Protein AF-A0A1Q7VAS7-F1 (afdb_monomer)

Structure (mmCIF, N/CA/C/O backbone):
data_AF-A0A1Q7VAS7-F1
#
_entry.id   AF-A0A1Q7VAS7-F1
#
loop_
_atom_site.group_PDB
_atom_site.id
_atom_site.type_symbol
_atom_site.label_atom_id
_atom_site.label_alt_id
_atom_site.label_comp_id
_atom_site.label_asym_id
_atom_site.label_entity_id
_atom_site.label_seq_id
_atom_site.pdbx_PDB_ins_code
_atom_site.Cartn_x
_atom_site.Cartn_y
_atom_site.Cartn_z
_atom_site.occupancy
_atom_site.B_iso_or_equiv
_atom_site.auth_seq_id
_atom_site.auth_comp_id
_atom_site.auth_asym_id
_atom_site.auth_atom_id
_atom_site.pdbx_PDB_model_num
ATOM 1 N N . MET A 1 1 ? 4.628 12.295 -10.948 1.00 54.34 1 MET A N 1
ATOM 2 C CA . MET A 1 1 ? 3.952 12.576 -12.240 1.00 54.34 1 MET A CA 1
ATOM 3 C C . MET A 1 1 ? 3.732 11.251 -12.956 1.00 54.34 1 MET A C 1
ATOM 5 O O . MET A 1 1 ? 4.531 10.354 -12.729 1.00 54.34 1 MET A O 1
ATOM 9 N N . SER A 1 2 ? 2.661 11.085 -13.741 1.00 69.38 2 SER A N 1
ATOM 10 C CA . SER A 1 2 ? 2.459 9.843 -14.506 1.00 69.38 2 SER A CA 1
ATOM 11 C C . SER A 1 2 ? 3.370 9.818 -15.727 1.00 69.38 2 SER A C 1
ATOM 13 O O . SER A 1 2 ? 3.388 10.789 -16.484 1.00 69.38 2 SER A O 1
ATOM 15 N N . ASP A 1 3 ? 4.066 8.712 -15.942 1.00 78.62 3 ASP A N 1
ATOM 16 C CA . ASP A 1 3 ? 4.899 8.522 -17.122 1.00 78.62 3 ASP A CA 1
ATOM 17 C C . ASP A 1 3 ? 4.024 8.183 -18.355 1.00 78.62 3 ASP A C 1
ATOM 19 O O . ASP A 1 3 ? 3.157 7.301 -18.271 1.00 78.62 3 ASP A O 1
ATOM 23 N N . PRO A 1 4 ? 4.183 8.903 -19.486 1.00 85.12 4 PRO A N 1
ATOM 24 C CA . PRO A 1 4 ? 3.339 8.734 -20.667 1.00 85.12 4 PRO A CA 1
ATOM 25 C C . PRO A 1 4 ? 3.472 7.357 -21.326 1.00 85.12 4 PRO A C 1
ATOM 27 O O . PRO A 1 4 ? 2.516 6.928 -21.971 1.00 85.12 4 PRO A O 1
ATOM 30 N N . THR A 1 5 ? 4.589 6.646 -21.139 1.00 88.38 5 THR A N 1
ATOM 31 C CA . THR A 1 5 ? 4.825 5.310 -21.709 1.00 88.38 5 THR A CA 1
ATOM 32 C C . THR A 1 5 ? 3.799 4.289 -21.220 1.00 88.38 5 THR A C 1
ATOM 34 O O . THR A 1 5 ? 3.428 3.382 -21.956 1.00 88.38 5 THR A O 1
ATOM 37 N N . PHE A 1 6 ? 3.253 4.464 -20.014 1.00 90.31 6 PHE A N 1
ATOM 38 C CA . PHE A 1 6 ? 2.234 3.557 -19.485 1.00 90.31 6 PHE A CA 1
ATOM 39 C C . PHE A 1 6 ? 0.799 3.952 -19.864 1.00 90.31 6 PHE A C 1
ATOM 41 O O . PHE A 1 6 ? -0.166 3.325 -19.414 1.00 90.31 6 PHE A O 1
ATOM 48 N N . ARG A 1 7 ? 0.592 5.029 -20.631 1.00 89.06 7 ARG A N 1
ATOM 49 C CA . ARG A 1 7 ? -0.756 5.515 -20.957 1.00 89.06 7 ARG A C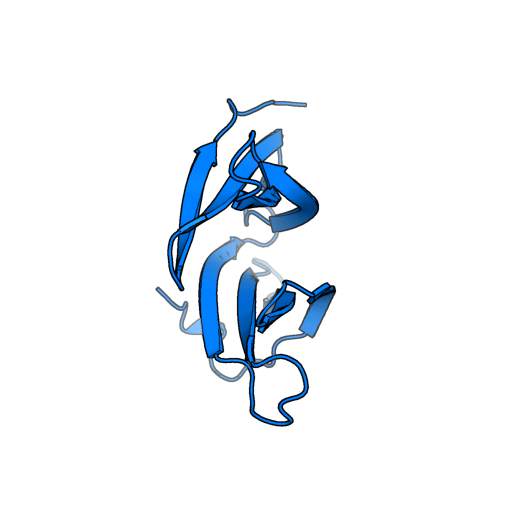A 1
ATOM 50 C C . ARG A 1 7 ? -1.541 4.457 -21.737 1.00 89.06 7 ARG A C 1
ATOM 52 O O . ARG A 1 7 ? -1.061 3.911 -22.718 1.00 89.06 7 ARG A O 1
ATOM 59 N N . GLY A 1 8 ? -2.775 4.197 -21.307 1.00 89.81 8 GLY A N 1
ATOM 60 C CA . GLY A 1 8 ? -3.646 3.195 -21.932 1.00 89.81 8 GLY A CA 1
ATOM 61 C C . GLY A 1 8 ? -3.379 1.754 -21.490 1.00 89.81 8 GLY A C 1
ATOM 62 O O . GLY A 1 8 ? -4.180 0.881 -21.810 1.00 89.81 8 GLY A O 1
ATOM 63 N N . LEU A 1 9 ? -2.320 1.499 -20.712 1.00 92.75 9 LEU A N 1
ATOM 64 C CA . LEU A 1 9 ? -2.063 0.171 -20.162 1.00 92.75 9 LEU A CA 1
ATOM 65 C C . LEU A 1 9 ? -2.895 -0.070 -18.895 1.00 92.75 9 LEU A C 1
ATOM 67 O O . LEU A 1 9 ? -2.907 0.796 -18.007 1.00 92.75 9 LEU A O 1
ATOM 71 N N . PRO A 1 10 ? -3.572 -1.230 -18.792 1.00 94.69 10 PRO A N 1
ATOM 72 C CA . PRO A 1 10 ? -4.356 -1.578 -17.619 1.00 94.69 10 PRO A CA 1
ATOM 73 C C . PRO A 1 10 ? -3.448 -1.891 -16.430 1.00 94.69 10 PRO A C 1
ATOM 75 O O . PRO A 1 10 ? -2.362 -2.451 -16.584 1.00 94.69 10 PRO A O 1
ATOM 78 N N . PHE A 1 11 ? -3.935 -1.574 -15.234 1.00 95.81 11 PHE A N 1
ATOM 79 C CA . PHE A 1 11 ? -3.321 -2.035 -13.996 1.00 95.81 11 PHE A CA 1
ATOM 80 C C . PHE A 1 11 ? -3.718 -3.480 -13.697 1.00 95.81 11 PHE A C 1
ATOM 82 O O . PHE A 1 11 ? -4.854 -3.894 -13.934 1.00 95.81 11 PHE A O 1
ATOM 89 N N . ARG A 1 12 ? -2.784 -4.227 -13.118 1.00 96.44 12 ARG A N 1
ATOM 90 C CA . ARG A 1 12 ? -2.997 -5.529 -12.488 1.00 96.44 12 ARG A CA 1
ATOM 91 C C . ARG A 1 12 ? -2.877 -5.347 -10.981 1.00 96.44 12 ARG A C 1
ATOM 93 O O . ARG A 1 12 ? -2.029 -4.589 -10.519 1.00 96.44 12 ARG A O 1
ATOM 100 N N . VAL A 1 13 ? -3.709 -6.037 -10.213 1.00 96.12 13 VAL A N 1
ATOM 101 C CA . VAL A 1 13 ? -3.597 -6.028 -8.749 1.00 96.12 13 VAL A CA 1
ATOM 102 C C . VAL A 1 13 ? -2.470 -6.976 -8.349 1.00 96.12 13 VAL A C 1
ATOM 104 O O . VAL A 1 13 ? -2.550 -8.163 -8.657 1.00 96.12 13 VAL A O 1
ATOM 107 N N . ARG A 1 14 ? -1.430 -6.459 -7.684 1.00 95.06 14 ARG A N 1
ATOM 108 C CA . ARG A 1 14 ? -0.349 -7.277 -7.107 1.00 95.06 14 ARG A CA 1
ATOM 109 C C . ARG A 1 14 ? -0.754 -7.788 -5.730 1.00 95.06 14 ARG A C 1
ATOM 111 O O . ARG A 1 14 ? -0.629 -8.975 -5.455 1.00 95.06 14 ARG A O 1
ATOM 118 N N . ALA A 1 15 ? -1.279 -6.898 -4.894 1.00 95.31 15 ALA A N 1
ATOM 119 C CA . ALA A 1 15 ? -1.819 -7.230 -3.584 1.00 95.31 15 ALA A CA 1
ATOM 120 C C . ALA A 1 15 ? -2.953 -6.267 -3.223 1.00 95.31 15 ALA A C 1
ATOM 122 O O . ALA A 1 15 ? -2.917 -5.093 -3.592 1.00 95.31 15 ALA A O 1
ATOM 123 N N . ALA A 1 16 ? -3.955 -6.751 -2.489 1.00 96.44 16 ALA A N 1
ATOM 124 C CA . ALA A 1 16 ? -5.030 -5.920 -1.966 1.00 96.44 16 ALA A CA 1
ATOM 125 C C . ALA A 1 16 ? -5.524 -6.456 -0.625 1.00 96.44 16 ALA A C 1
ATOM 127 O O . ALA A 1 16 ? -5.711 -7.660 -0.452 1.00 96.44 16 ALA A O 1
ATOM 128 N N . PHE A 1 17 ? -5.776 -5.543 0.304 1.00 96.44 17 PHE A N 1
ATOM 129 C CA . PHE A 1 17 ? -6.261 -5.847 1.639 1.00 96.44 17 PHE A CA 1
ATOM 130 C C . PHE A 1 17 ? -7.408 -4.914 1.988 1.00 96.44 17 PHE A C 1
ATOM 132 O O . PHE A 1 17 ? -7.433 -3.746 1.596 1.00 96.44 17 PHE A O 1
ATOM 139 N N . THR A 1 18 ? -8.349 -5.430 2.769 1.00 95.75 18 THR A N 1
ATOM 140 C CA . THR A 1 18 ? -9.451 -4.642 3.310 1.00 95.75 18 THR A CA 1
ATOM 141 C C . THR A 1 18 ? -9.478 -4.764 4.816 1.00 95.75 18 THR A C 1
ATOM 143 O O . THR A 1 18 ? -9.303 -5.857 5.354 1.00 95.75 18 THR A O 1
ATOM 146 N N . PHE A 1 19 ? -9.771 -3.666 5.495 1.00 94.31 19 PHE A N 1
ATOM 147 C CA . PHE A 1 19 ? -10.046 -3.670 6.923 1.00 94.31 19 PHE A CA 1
ATOM 148 C C . PHE A 1 19 ? -11.120 -2.636 7.244 1.00 94.31 19 PHE A C 1
ATOM 150 O O . PHE A 1 19 ? -11.453 -1.777 6.428 1.00 94.31 19 PHE A O 1
ATOM 157 N N . ARG A 1 20 ? -11.689 -2.738 8.441 1.00 94.56 20 ARG A N 1
ATOM 158 C CA . ARG A 1 20 ? -12.765 -1.862 8.894 1.00 94.56 20 ARG A CA 1
ATOM 159 C C . ARG A 1 20 ? -12.303 -1.003 10.059 1.00 94.56 20 ARG A C 1
ATOM 161 O O . ARG A 1 20 ? -11.709 -1.505 11.013 1.00 94.56 20 ARG A O 1
ATOM 168 N N . LEU A 1 21 ? -12.618 0.281 9.976 1.00 92.94 21 LEU A N 1
ATOM 169 C CA . LEU A 1 21 ? -12.580 1.227 11.083 1.00 92.94 21 LEU A CA 1
ATOM 170 C C . LEU A 1 21 ? -14.013 1.512 11.549 1.00 92.94 21 LEU A C 1
ATOM 172 O O . LEU A 1 21 ? -14.981 1.063 10.939 1.00 92.94 21 LEU A O 1
ATOM 176 N N . ASP A 1 22 ? -14.154 2.273 12.631 1.00 90.50 22 ASP A N 1
ATOM 177 C CA . ASP A 1 22 ? -15.450 2.472 13.287 1.00 90.50 22 ASP A CA 1
ATOM 178 C C . ASP A 1 22 ? -16.508 3.083 12.336 1.00 90.50 22 ASP A C 1
ATOM 180 O O . ASP A 1 22 ? -17.680 2.720 12.405 1.00 90.50 22 ASP A O 1
ATOM 184 N N . SER A 1 23 ? -16.101 3.956 11.404 1.00 92.12 23 SER A N 1
ATOM 185 C CA . SER A 1 23 ? -17.002 4.658 10.472 1.00 92.12 23 SER A CA 1
ATOM 186 C C . SER A 1 23 ? -16.724 4.430 8.982 1.00 92.12 23 SER A C 1
ATOM 188 O O . SER A 1 23 ? -17.527 4.857 8.148 1.00 92.12 23 SER A O 1
ATOM 190 N N . VAL A 1 24 ? -15.616 3.770 8.633 1.00 95.88 24 VAL A N 1
ATOM 191 C CA . VAL A 1 24 ? -15.224 3.540 7.235 1.00 95.88 24 VAL A CA 1
ATOM 192 C C . VAL A 1 24 ? -14.738 2.114 6.991 1.00 95.88 24 VAL A C 1
ATOM 194 O O . VAL A 1 24 ? -14.025 1.528 7.808 1.00 95.88 24 VAL A O 1
ATOM 197 N N . ASP A 1 25 ? -15.074 1.585 5.817 1.00 96.94 25 ASP A N 1
ATOM 198 C CA . ASP A 1 25 ? -14.381 0.448 5.221 1.00 96.94 25 ASP A CA 1
ATOM 199 C C . ASP A 1 25 ? -13.171 0.981 4.444 1.00 96.94 25 ASP A C 1
ATOM 201 O O . ASP A 1 25 ? -13.293 1.924 3.655 1.00 96.94 25 ASP A O 1
ATOM 205 N N . VAL A 1 26 ? -12.009 0.366 4.646 1.00 96.81 26 VAL A N 1
ATOM 206 C CA . VAL A 1 26 ? -10.746 0.763 4.019 1.00 96.81 26 VAL A CA 1
ATOM 207 C C . VAL A 1 26 ? -10.280 -0.334 3.073 1.00 96.81 26 VAL A C 1
ATOM 209 O O . VAL A 1 26 ? -10.345 -1.520 3.403 1.00 96.81 26 VAL A O 1
ATOM 212 N N . VAL A 1 27 ? -9.792 0.069 1.903 1.00 96.94 27 VAL A N 1
ATOM 213 C CA . VAL A 1 27 ? -9.045 -0.785 0.980 1.00 96.94 27 VAL A CA 1
ATOM 214 C C . VAL A 1 27 ? -7.655 -0.203 0.786 1.00 96.94 27 VAL A C 1
ATOM 216 O O . VAL A 1 27 ? -7.495 1.005 0.628 1.00 96.94 27 VAL A O 1
ATOM 219 N N . ILE A 1 28 ? -6.651 -1.066 0.776 1.00 96.88 28 ILE A N 1
ATOM 220 C CA . ILE A 1 28 ? -5.296 -0.730 0.361 1.00 96.88 28 ILE A CA 1
ATOM 221 C C . ILE A 1 28 ? -4.869 -1.727 -0.702 1.00 96.88 28 ILE A C 1
ATOM 223 O O . ILE A 1 28 ? -5.069 -2.930 -0.541 1.00 96.88 28 ILE A O 1
ATOM 227 N N . ALA A 1 29 ? -4.331 -1.229 -1.806 1.00 96.75 29 ALA A N 1
ATOM 228 C CA . ALA A 1 29 ? -3.892 -2.070 -2.903 1.00 96.75 29 ALA A CA 1
ATOM 229 C C . ALA A 1 29 ? -2.581 -1.558 -3.483 1.00 96.75 29 ALA A C 1
ATOM 231 O O . ALA A 1 29 ? -2.438 -0.358 -3.712 1.00 96.75 29 ALA A O 1
ATOM 232 N N . ASP A 1 30 ? -1.662 -2.481 -3.747 1.00 95.94 30 ASP A N 1
ATOM 233 C CA . ASP A 1 30 ? -0.565 -2.256 -4.681 1.00 95.94 30 ASP A CA 1
ATOM 234 C C . ASP A 1 30 ? -1.003 -2.765 -6.054 1.00 95.94 30 ASP A C 1
ATOM 236 O O . ASP A 1 30 ? -1.353 -3.943 -6.229 1.00 95.94 30 ASP A O 1
ATOM 240 N N . VAL A 1 31 ? -1.029 -1.858 -7.025 1.00 96.44 31 VAL A N 1
ATOM 241 C CA . VAL A 1 31 ? -1.376 -2.167 -8.408 1.00 96.44 31 VAL A CA 1
ATOM 242 C C . VAL A 1 31 ? -0.230 -1.793 -9.330 1.00 96.44 31 VAL A C 1
ATOM 244 O O . VAL A 1 31 ? 0.426 -0.768 -9.157 1.00 96.44 31 VAL A O 1
ATOM 247 N N . VAL A 1 32 ? -0.003 -2.632 -10.335 1.00 96.25 32 VAL A N 1
ATOM 248 C CA . VAL A 1 32 ? 1.168 -2.552 -11.205 1.00 96.25 32 VAL A CA 1
ATOM 249 C C . VAL A 1 32 ? 0.784 -2.582 -12.670 1.00 96.25 32 VAL A C 1
ATOM 251 O O . VAL A 1 32 ? -0.212 -3.192 -13.063 1.00 96.25 32 VAL A O 1
ATOM 254 N N . ARG A 1 33 ? 1.601 -1.954 -13.505 1.00 95.62 33 ARG A N 1
ATOM 255 C CA . ARG A 1 33 ? 1.564 -2.129 -14.959 1.00 95.62 33 ARG A CA 1
ATOM 256 C C . ARG A 1 33 ? 2.975 -2.062 -15.507 1.00 95.62 33 ARG A C 1
ATOM 258 O O . ARG A 1 33 ? 3.791 -1.296 -15.005 1.00 95.62 33 ARG A O 1
ATOM 265 N N . SER A 1 34 ? 3.245 -2.860 -16.529 1.00 93.62 34 SER A N 1
ATOM 266 C CA . SER A 1 34 ? 4.572 -2.976 -17.122 1.00 93.62 34 SER A CA 1
ATOM 267 C C . SER A 1 34 ? 4.533 -2.780 -18.631 1.00 93.62 34 SER A C 1
ATOM 269 O O . SER A 1 34 ? 3.511 -3.026 -19.282 1.00 93.62 34 SER A O 1
ATOM 271 N N . VAL A 1 35 ? 5.659 -2.325 -19.173 1.00 92.31 35 VAL A N 1
ATOM 272 C CA . VAL A 1 35 ? 5.956 -2.300 -20.603 1.00 92.31 35 VAL A CA 1
ATOM 273 C C . VAL A 1 35 ? 7.133 -3.230 -20.826 1.00 92.31 35 VAL A C 1
ATOM 275 O O . VAL A 1 35 ? 8.232 -2.981 -20.332 1.00 92.31 35 VAL A O 1
ATOM 278 N N . ASN A 1 36 ? 6.884 -4.314 -21.554 1.00 84.06 36 ASN A N 1
ATOM 279 C CA . ASN A 1 36 ? 7.911 -5.286 -21.893 1.00 84.06 36 ASN A CA 1
ATOM 280 C C . ASN A 1 36 ? 8.640 -4.798 -23.153 1.00 84.06 36 ASN A C 1
ATOM 282 O O . ASN A 1 36 ? 8.197 -5.070 -24.267 1.00 84.06 36 ASN A O 1
ATOM 286 N N . GLU A 1 37 ? 9.724 -4.050 -22.974 1.00 83.50 37 GLU A N 1
ATOM 287 C CA . GLU A 1 37 ? 10.655 -3.688 -24.049 1.00 83.50 37 GLU A CA 1
ATOM 288 C C . GLU A 1 37 ? 11.875 -4.617 -23.970 1.00 83.50 37 GLU A C 1
ATOM 290 O O . GLU A 1 37 ? 12.407 -4.817 -22.882 1.00 83.50 37 GLU A O 1
ATOM 295 N N . GLU A 1 38 ? 12.339 -5.175 -25.097 1.00 70.31 38 GLU A N 1
ATOM 296 C CA . GLU A 1 38 ? 13.423 -6.185 -25.117 1.00 70.31 38 GLU A CA 1
ATOM 297 C C . GLU A 1 38 ? 14.728 -5.725 -24.447 1.00 70.31 38 GLU A C 1
ATOM 299 O O . GLU A 1 38 ? 15.475 -6.560 -23.945 1.00 70.31 38 GLU A O 1
ATOM 304 N N . ALA A 1 39 ? 15.005 -4.418 -24.428 1.00 79.62 39 ALA A N 1
ATOM 305 C CA . ALA A 1 39 ? 16.241 -3.866 -23.872 1.00 79.62 39 ALA A CA 1
ATOM 306 C C . ALA A 1 39 ? 16.054 -3.077 -22.567 1.00 79.62 39 ALA A C 1
ATOM 308 O O . ALA A 1 39 ? 17.031 -2.867 -21.859 1.00 79.62 39 ALA A O 1
ATOM 309 N N . ASN A 1 40 ? 14.840 -2.607 -22.260 1.00 83.06 40 ASN A N 1
ATOM 310 C CA . ASN A 1 40 ? 14.580 -1.708 -21.129 1.00 83.06 40 ASN A CA 1
ATOM 311 C C . ASN A 1 40 ? 13.163 -1.923 -20.570 1.00 83.06 40 ASN A C 1
ATOM 313 O O . ASN A 1 40 ? 12.300 -1.059 -20.748 1.00 83.06 40 ASN A O 1
ATOM 317 N N . PRO A 1 41 ? 12.876 -3.062 -19.916 1.00 89.69 41 PRO A N 1
ATOM 318 C CA . PRO A 1 41 ? 11.569 -3.281 -19.311 1.00 89.69 41 PRO A CA 1
ATOM 319 C C . PRO A 1 41 ? 11.270 -2.188 -18.280 1.00 89.69 41 PRO A C 1
ATOM 321 O O . PRO A 1 41 ? 12.122 -1.801 -17.474 1.00 89.69 41 PRO A O 1
ATOM 324 N N . ARG A 1 42 ? 10.044 -1.663 -18.321 1.00 93.38 42 ARG A N 1
ATOM 325 C CA . ARG A 1 42 ? 9.601 -0.586 -17.431 1.00 93.38 42 ARG A CA 1
ATOM 326 C C . ARG A 1 42 ? 8.414 -1.036 -16.608 1.00 93.38 42 ARG A C 1
ATOM 328 O O . ARG A 1 42 ? 7.504 -1.678 -17.131 1.00 93.38 42 ARG A O 1
ATOM 335 N N . ILE A 1 43 ? 8.370 -0.614 -15.353 1.00 94.56 43 ILE A N 1
ATOM 336 C CA . ILE A 1 43 ? 7.265 -0.910 -14.443 1.00 94.56 43 ILE A CA 1
ATOM 337 C C . ILE A 1 43 ? 6.802 0.357 -13.727 1.00 94.56 43 ILE A C 1
ATOM 339 O O . ILE A 1 43 ? 7.590 1.258 -13.434 1.00 94.56 43 ILE A O 1
ATOM 343 N N . GLU A 1 44 ? 5.500 0.442 -13.477 1.00 95.25 44 GLU A N 1
ATOM 344 C CA . GLU A 1 44 ? 4.898 1.434 -12.596 1.00 95.25 44 GLU A CA 1
ATOM 345 C C . GLU A 1 44 ? 4.169 0.715 -11.463 1.00 95.25 44 GLU A C 1
ATOM 347 O O . GLU A 1 44 ? 3.279 -0.098 -11.722 1.00 95.25 44 GLU A O 1
ATOM 352 N N . HIS A 1 45 ? 4.522 1.068 -10.227 1.00 95.62 45 HIS A N 1
ATOM 353 C CA . HIS A 1 45 ? 3.795 0.705 -9.018 1.00 95.62 45 HIS A CA 1
ATOM 354 C C . HIS A 1 45 ? 2.925 1.871 -8.562 1.00 95.62 45 HIS A C 1
ATOM 356 O O . HIS A 1 45 ? 3.306 3.047 -8.624 1.00 95.62 45 HIS A O 1
ATOM 362 N N . LEU A 1 46 ? 1.740 1.534 -8.076 1.00 95.88 46 LEU A N 1
ATOM 363 C CA . LEU A 1 46 ? 0.806 2.478 -7.505 1.00 95.8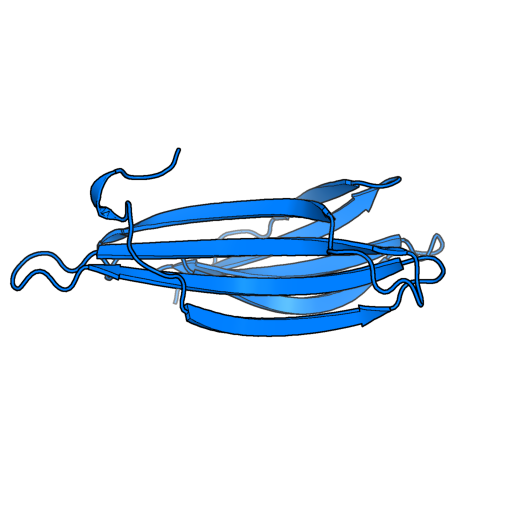8 46 LEU A CA 1
ATOM 364 C C . LEU A 1 46 ? 0.184 1.854 -6.258 1.00 95.88 46 LEU A C 1
ATOM 366 O O . LEU A 1 46 ? -0.732 1.037 -6.343 1.00 95.88 46 LEU A O 1
ATOM 370 N N . LEU A 1 47 ? 0.644 2.311 -5.097 1.00 95.94 47 LEU A 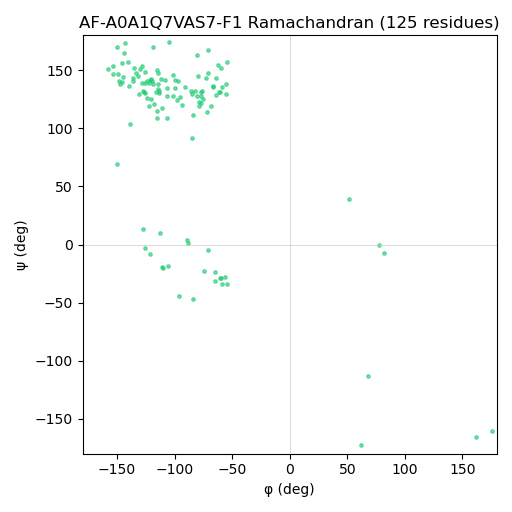N 1
ATOM 371 C CA . LEU A 1 47 ? -0.028 2.054 -3.835 1.00 95.94 47 LEU A CA 1
ATOM 372 C C . LEU A 1 47 ? -1.211 3.017 -3.725 1.00 95.94 47 LEU A C 1
ATOM 374 O O . LEU A 1 47 ? -1.022 4.233 -3.768 1.00 95.94 47 LEU A O 1
ATOM 378 N N . ILE A 1 48 ? -2.419 2.491 -3.564 1.00 96.06 48 ILE A N 1
ATOM 379 C CA . ILE A 1 48 ? -3.631 3.271 -3.301 1.00 96.06 48 ILE A CA 1
ATOM 380 C C . ILE A 1 48 ? -4.247 2.867 -1.974 1.00 96.06 48 ILE A C 1
ATOM 382 O O . ILE A 1 48 ? -4.319 1.687 -1.641 1.00 96.06 48 ILE A O 1
ATOM 386 N N . LEU A 1 49 ? -4.749 3.860 -1.250 1.00 96.81 49 LEU A N 1
ATOM 387 C CA . LEU A 1 49 ? -5.591 3.675 -0.083 1.00 96.81 49 LEU A CA 1
ATOM 388 C C . LEU A 1 49 ? -6.913 4.391 -0.331 1.00 96.81 49 LEU A C 1
ATOM 390 O O . LEU A 1 49 ? -6.944 5.607 -0.543 1.00 96.81 49 LEU A O 1
ATOM 394 N N . GLY A 1 50 ? -7.996 3.623 -0.318 1.00 96.62 50 GLY A N 1
ATOM 395 C CA . GLY A 1 50 ? -9.355 4.107 -0.491 1.00 96.62 50 GLY A CA 1
ATOM 396 C C . GLY A 1 50 ? -10.202 3.923 0.762 1.00 96.62 50 GLY A C 1
ATOM 397 O O . GLY A 1 50 ? -10.055 2.936 1.480 1.00 96.62 50 GLY A O 1
ATOM 398 N N . GLU A 1 51 ? -11.136 4.840 0.989 1.00 97.19 51 GLU A N 1
ATOM 399 C CA . GLU A 1 51 ? -12.139 4.741 2.051 1.00 97.19 51 GLU A CA 1
ATOM 400 C C . GLU A 1 51 ? -13.549 4.877 1.493 1.00 97.19 51 GLU A C 1
ATOM 402 O O . GLU A 1 51 ? -13.788 5.625 0.547 1.00 97.19 51 GLU A O 1
ATOM 407 N N . ARG A 1 52 ? -14.503 4.208 2.132 1.00 96.75 52 ARG A N 1
ATOM 408 C CA . ARG A 1 52 ? -15.931 4.493 1.971 1.00 96.75 52 ARG A CA 1
ATOM 409 C C . ARG A 1 52 ? -16.641 4.388 3.319 1.00 96.75 52 ARG A C 1
ATOM 411 O O . ARG A 1 52 ? -16.145 3.670 4.188 1.00 96.75 52 ARG A O 1
ATOM 418 N N . PRO A 1 53 ? -17.803 5.036 3.511 1.00 96.88 53 PRO A N 1
ATOM 419 C CA . PRO A 1 53 ? -18.592 4.843 4.724 1.00 96.88 53 PRO A CA 1
ATOM 420 C C . PRO A 1 53 ? -18.919 3.362 4.942 1.00 96.88 53 PRO A C 1
ATOM 422 O O . PRO A 1 53 ? -19.257 2.654 3.989 1.00 96.88 53 PRO A O 1
ATOM 425 N N . THR A 1 54 ? -18.823 2.892 6.185 1.00 96.31 54 THR A N 1
ATOM 426 C CA . THR A 1 54 ? -19.091 1.486 6.519 1.00 96.31 54 THR A CA 1
ATOM 427 C C . THR A 1 54 ? -20.485 1.067 6.056 1.00 96.31 54 THR A C 1
ATOM 429 O O . THR A 1 54 ? -21.475 1.733 6.356 1.00 96.31 54 THR A O 1
ATOM 432 N N . GLY A 1 55 ? -20.568 -0.052 5.332 1.00 91.75 55 GLY A N 1
ATOM 433 C CA . GLY A 1 55 ? -21.840 -0.586 4.827 1.00 91.75 55 GLY A CA 1
ATOM 434 C C . GLY A 1 55 ? -22.398 0.140 3.597 1.00 91.75 55 GLY A C 1
ATOM 435 O O . GLY A 1 55 ? -23.431 -0.267 3.071 1.00 91.75 55 GLY A O 1
ATOM 436 N N . SER A 1 56 ? -21.714 1.175 3.104 1.00 95.38 56 SER A N 1
ATOM 437 C CA . SER A 1 56 ? -22.051 1.817 1.837 1.00 95.38 56 SER A CA 1
ATOM 438 C C . SER A 1 56 ? -21.676 0.929 0.648 1.00 95.38 56 SER A C 1
ATOM 440 O O . SER A 1 56 ? -20.621 0.291 0.629 1.00 95.38 56 SER A O 1
ATOM 442 N N . SER A 1 57 ? -22.505 0.950 -0.396 1.00 94.62 57 SER A N 1
ATOM 443 C CA . SER A 1 57 ? -22.176 0.401 -1.717 1.00 94.62 57 SER A CA 1
ATOM 444 C C . SER A 1 57 ? -21.510 1.429 -2.638 1.00 94.62 57 SER A C 1
ATOM 446 O O . SER A 1 57 ? -21.270 1.133 -3.808 1.00 94.62 57 SER A O 1
ATOM 448 N N . SER A 1 58 ? -21.239 2.643 -2.145 1.00 95.75 58 SER A N 1
ATOM 449 C CA . SER A 1 58 ? -20.551 3.678 -2.915 1.00 95.75 58 SER A CA 1
ATOM 450 C C . SER A 1 58 ? -19.134 3.236 -3.307 1.00 95.75 58 SER A C 1
ATOM 452 O O . SER A 1 58 ? -18.520 2.419 -2.603 1.00 95.75 58 SER A O 1
ATOM 454 N N . PRO A 1 59 ? -18.584 3.794 -4.400 1.00 96.25 59 PRO A N 1
ATOM 455 C CA . PRO A 1 59 ? -17.165 3.668 -4.704 1.00 96.25 59 PRO A CA 1
ATOM 456 C C . PRO A 1 59 ? -16.289 4.126 -3.532 1.00 96.25 59 PRO A C 1
ATOM 458 O O . PRO A 1 59 ? -16.723 4.911 -2.685 1.00 96.25 59 PRO A O 1
ATOM 461 N N . TYR A 1 60 ? -15.055 3.625 -3.497 1.00 95.69 60 TYR A N 1
ATOM 462 C CA . TYR A 1 60 ? -14.041 4.095 -2.559 1.00 95.69 60 TYR A CA 1
ATOM 463 C C . TYR A 1 60 ? -13.469 5.431 -3.037 1.00 95.69 60 TYR A C 1
ATOM 465 O O . TYR A 1 60 ? -13.039 5.548 -4.185 1.00 95.69 60 TYR A O 1
ATOM 473 N N . ASP A 1 61 ? -13.405 6.406 -2.138 1.00 95.69 61 ASP A N 1
ATOM 474 C CA . ASP A 1 61 ? -12.659 7.639 -2.350 1.00 95.69 61 ASP A CA 1
ATOM 475 C C . ASP A 1 61 ? -11.181 7.383 -2.069 1.00 95.69 61 ASP A C 1
ATOM 477 O O . ASP A 1 61 ? -10.830 6.918 -0.983 1.00 95.69 61 ASP A O 1
ATOM 481 N N . VAL A 1 62 ? -10.297 7.727 -3.004 1.00 95.06 62 VAL A N 1
ATOM 482 C CA . VAL A 1 62 ? -8.848 7.644 -2.774 1.00 95.06 62 VAL A CA 1
ATOM 483 C C . VAL A 1 62 ? -8.444 8.694 -1.737 1.00 95.06 62 VAL A C 1
ATOM 485 O O . VAL A 1 62 ? -8.621 9.892 -1.952 1.00 95.06 62 VAL A O 1
ATOM 488 N N . ARG A 1 63 ? -7.891 8.243 -0.608 1.00 95.56 63 ARG A N 1
ATOM 489 C CA . ARG A 1 63 ? -7.422 9.097 0.496 1.00 95.56 63 ARG A CA 1
ATOM 490 C C . ARG A 1 63 ? -5.904 9.205 0.570 1.00 95.56 63 ARG A C 1
ATOM 492 O O . ARG A 1 63 ? -5.400 10.142 1.181 1.00 95.56 63 ARG A O 1
ATOM 499 N N . TYR A 1 64 ? -5.183 8.278 -0.054 1.00 94.50 64 TYR A N 1
ATOM 500 C CA . TYR A 1 64 ? -3.735 8.345 -0.230 1.00 94.50 64 TYR A CA 1
ATOM 501 C C . TYR A 1 64 ? -3.322 7.563 -1.473 1.00 94.50 64 TYR A C 1
ATOM 503 O O . TYR A 1 64 ? -3.922 6.540 -1.807 1.00 94.50 64 TYR A O 1
ATOM 511 N N . SER A 1 65 ? -2.281 8.039 -2.152 1.00 94.44 65 SER A N 1
ATOM 512 C CA . SER A 1 65 ? -1.641 7.285 -3.223 1.00 94.44 65 SER A CA 1
ATOM 513 C C . SER A 1 65 ? -0.155 7.595 -3.302 1.00 94.44 65 SER A C 1
ATOM 515 O O . SER A 1 65 ? 0.225 8.765 -3.219 1.00 94.44 65 SER A O 1
ATOM 517 N N . ASN A 1 66 ? 0.659 6.577 -3.556 1.00 93.12 66 ASN A N 1
ATOM 518 C CA . ASN A 1 66 ? 2.073 6.727 -3.872 1.00 93.12 66 ASN A CA 1
ATOM 519 C C . ASN A 1 66 ? 2.374 6.014 -5.193 1.00 93.12 66 ASN A C 1
ATOM 521 O O . ASN A 1 66 ? 1.959 4.875 -5.387 1.00 93.12 66 ASN A O 1
ATOM 525 N N . ARG A 1 67 ? 3.048 6.709 -6.111 1.00 94.25 67 ARG A N 1
ATOM 526 C CA . ARG A 1 67 ? 3.335 6.233 -7.466 1.00 94.25 67 ARG A CA 1
ATOM 527 C C . ARG A 1 67 ? 4.832 6.278 -7.722 1.00 94.25 67 ARG A C 1
ATOM 529 O O . ARG A 1 67 ? 5.424 7.356 -7.648 1.00 94.25 67 ARG A O 1
ATOM 536 N N . THR A 1 68 ? 5.391 5.151 -8.137 1.00 93.38 68 THR A N 1
ATOM 537 C CA . THR A 1 68 ? 6.778 5.012 -8.589 1.00 93.38 68 THR A CA 1
ATOM 538 C C . THR A 1 68 ? 6.783 4.389 -9.981 1.00 93.38 68 THR A C 1
ATOM 540 O O . THR A 1 68 ? 5.977 3.516 -10.284 1.00 93.38 68 THR A O 1
ATOM 543 N N . ALA A 1 69 ? 7.643 4.885 -10.867 1.00 92.56 69 ALA A N 1
ATOM 544 C CA . ALA A 1 69 ? 7.766 4.386 -12.232 1.00 92.56 69 ALA A CA 1
ATOM 545 C C . ALA A 1 69 ? 9.221 4.479 -12.685 1.00 92.56 69 ALA A C 1
ATOM 547 O O . ALA A 1 69 ? 9.879 5.485 -12.408 1.00 92.56 69 ALA A O 1
ATOM 548 N N . GLY A 1 70 ? 9.709 3.472 -13.402 1.00 91.31 70 GLY A N 1
ATOM 549 C CA . GLY A 1 70 ? 11.110 3.416 -13.804 1.00 91.31 70 GLY A CA 1
ATOM 550 C C . GLY A 1 70 ? 11.474 2.129 -14.536 1.00 91.31 70 GLY A C 1
ATOM 551 O O . GLY A 1 70 ? 10.603 1.454 -15.087 1.00 91.31 70 GLY A O 1
ATOM 552 N N . SER A 1 71 ? 12.776 1.831 -14.563 1.00 89.75 71 SER A N 1
ATOM 553 C CA . SER A 1 71 ? 13.281 0.517 -14.982 1.00 89.75 71 SER A CA 1
ATOM 554 C C . SER A 1 71 ? 12.788 -0.546 -14.006 1.00 89.75 71 SER A C 1
ATOM 556 O O . SER A 1 71 ? 12.721 -0.282 -12.803 1.00 89.75 71 SER A O 1
ATOM 558 N N . GLU A 1 72 ? 12.461 -1.734 -14.501 1.00 84.25 72 GLU A N 1
ATOM 559 C CA . GLU A 1 72 ? 12.070 -2.862 -13.650 1.00 84.25 72 GLU A CA 1
ATOM 560 C C . GLU A 1 72 ? 13.120 -3.175 -12.571 1.00 84.25 72 GLU A C 1
ATOM 562 O O . GLU A 1 72 ? 12.760 -3.474 -11.438 1.00 84.25 72 GLU A O 1
ATOM 567 N N . GLU A 1 73 ? 14.406 -2.988 -12.876 1.00 83.75 73 GLU A N 1
ATOM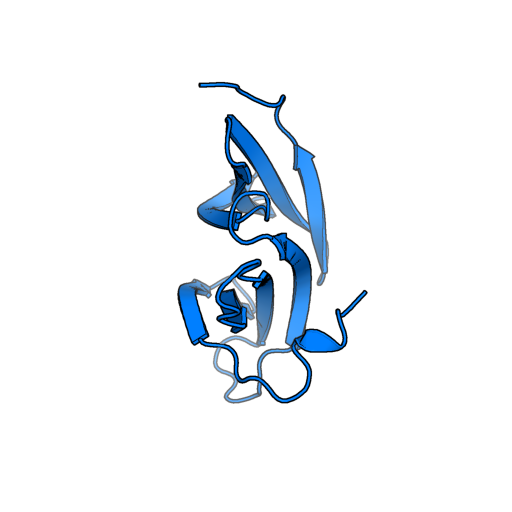 568 C CA . GLU A 1 73 ? 15.512 -3.299 -11.962 1.00 83.75 73 GLU A CA 1
ATOM 569 C C . GLU A 1 73 ? 15.678 -2.303 -10.806 1.00 83.75 73 GLU A C 1
ATOM 571 O O . GLU A 1 73 ? 16.288 -2.638 -9.797 1.00 83.75 73 GLU A O 1
ATOM 576 N N . SER A 1 74 ? 15.183 -1.069 -10.940 1.00 85.50 74 SER A N 1
ATOM 577 C CA . SER A 1 74 ? 15.435 0.010 -9.967 1.00 85.50 74 SER A CA 1
ATOM 578 C C . SER A 1 74 ? 14.172 0.664 -9.417 1.00 85.50 74 SER A C 1
ATOM 580 O O . SER A 1 74 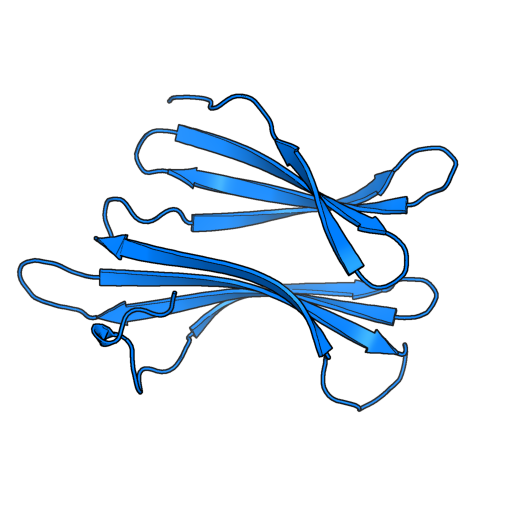? 14.242 1.553 -8.560 1.00 85.50 74 SER A O 1
ATOM 582 N N . THR A 1 75 ? 12.999 0.252 -9.900 1.00 90.69 75 THR A N 1
ATOM 583 C CA . THR A 1 75 ? 11.731 0.805 -9.429 1.00 90.69 75 THR A CA 1
ATOM 584 C C . THR A 1 75 ? 11.402 0.253 -8.054 1.00 90.69 75 THR A C 1
ATOM 586 O O . THR A 1 75 ? 11.296 -0.951 -7.857 1.00 90.69 75 THR A O 1
ATOM 589 N N . GLN A 1 76 ? 11.182 1.163 -7.109 1.00 92.19 76 GLN A N 1
ATOM 590 C CA . GLN A 1 76 ? 10.770 0.798 -5.761 1.00 92.19 76 GLN A CA 1
ATOM 591 C C . GLN A 1 76 ? 9.369 0.192 -5.753 1.00 92.19 76 GLN A C 1
ATOM 593 O O . GLN A 1 76 ? 8.437 0.761 -6.337 1.00 92.19 76 GLN A O 1
ATOM 598 N N . ALA A 1 77 ? 9.224 -0.896 -5.006 1.00 91.44 77 ALA A N 1
ATOM 599 C CA . ALA A 1 77 ? 7.963 -1.565 -4.732 1.00 91.44 77 ALA A CA 1
ATOM 600 C C . ALA A 1 77 ? 7.452 -1.189 -3.334 1.00 91.44 77 ALA A C 1
ATOM 602 O O . ALA A 1 77 ? 8.228 -0.983 -2.407 1.00 91.44 77 ALA A O 1
ATOM 603 N N . SER A 1 78 ? 6.131 -1.087 -3.172 1.00 93.44 78 SER A N 1
ATOM 604 C CA . SER A 1 78 ? 5.506 -0.949 -1.852 1.00 93.44 78 SER A CA 1
ATOM 605 C C . SER A 1 78 ? 4.825 -2.253 -1.458 1.00 93.44 78 SER A C 1
ATOM 607 O O . SER A 1 78 ? 4.087 -2.829 -2.254 1.00 93.44 78 SER A O 1
ATOM 609 N N . GLU A 1 79 ? 5.020 -2.681 -0.220 1.00 92.69 79 GLU A N 1
ATOM 610 C CA . GLU A 1 79 ? 4.375 -3.854 0.361 1.00 92.69 79 GLU A CA 1
ATOM 611 C C . GLU A 1 79 ? 3.700 -3.471 1.682 1.00 92.69 79 GLU A C 1
ATOM 613 O O . GLU A 1 79 ? 4.281 -2.812 2.543 1.00 92.69 79 GLU A O 1
ATOM 618 N N . LEU A 1 80 ? 2.442 -3.876 1.855 1.00 94.12 80 LEU A N 1
ATOM 619 C CA . LEU A 1 80 ? 1.744 -3.694 3.122 1.00 94.12 80 LEU A CA 1
ATOM 620 C C . LEU A 1 80 ? 2.223 -4.734 4.135 1.00 94.12 80 LEU A C 1
ATOM 622 O O . LEU A 1 80 ? 2.008 -5.924 3.925 1.00 94.12 80 LEU A O 1
ATOM 626 N N . LEU A 1 81 ? 2.748 -4.284 5.276 1.00 95.44 81 LEU A N 1
ATOM 627 C CA . LEU A 1 81 ? 3.144 -5.187 6.357 1.00 95.44 81 LEU A CA 1
ATOM 628 C C . LEU A 1 81 ? 2.065 -5.335 7.430 1.00 95.44 81 LEU A C 1
ATOM 630 O O . LEU A 1 81 ? 1.810 -6.437 7.912 1.00 95.44 81 LEU A O 1
ATOM 634 N N . ALA A 1 82 ? 1.447 -4.226 7.846 1.00 95.31 82 ALA A N 1
ATOM 635 C CA . ALA A 1 82 ? 0.500 -4.247 8.956 1.00 95.31 82 ALA A CA 1
ATOM 636 C C . ALA A 1 82 ? -0.479 -3.071 8.939 1.00 95.31 82 ALA A C 1
ATOM 638 O O . ALA A 1 82 ? -0.138 -1.961 8.532 1.00 95.31 82 ALA A O 1
ATOM 639 N N . ALA A 1 83 ? -1.669 -3.308 9.494 1.00 95.44 83 ALA A N 1
ATOM 640 C CA . ALA A 1 83 ? -2.591 -2.274 9.952 1.00 95.44 83 ALA A CA 1
ATOM 641 C C . ALA A 1 83 ? -2.712 -2.363 11.482 1.00 95.44 83 ALA A C 1
ATOM 643 O O . ALA A 1 83 ? -2.893 -3.450 12.031 1.00 95.44 83 ALA A O 1
ATOM 644 N N . LEU A 1 84 ? -2.597 -1.233 12.178 1.00 94.88 84 LEU A N 1
ATOM 645 C CA . LEU A 1 84 ? -2.556 -1.174 13.640 1.00 94.88 84 LEU A CA 1
ATOM 646 C C . LEU A 1 84 ? -3.290 0.051 14.206 1.00 94.88 84 LEU A C 1
ATOM 648 O O . LEU A 1 84 ? -3.743 0.930 13.475 1.00 94.88 84 LEU A O 1
ATOM 652 N N . ARG A 1 85 ? -3.414 0.105 15.536 1.00 94.62 85 ARG A N 1
ATOM 653 C CA . ARG A 1 85 ? -3.884 1.278 16.288 1.00 94.62 85 ARG A CA 1
ATOM 654 C C . ARG A 1 85 ? -2.728 1.810 17.143 1.00 94.62 85 ARG A C 1
ATOM 656 O O . ARG A 1 85 ? -2.094 1.033 17.849 1.00 94.62 85 ARG A O 1
ATOM 663 N N . ILE A 1 86 ? -2.460 3.112 17.075 1.00 91.69 86 ILE A N 1
ATOM 664 C CA . ILE A 1 86 ? -1.274 3.760 17.652 1.00 91.69 86 ILE A CA 1
ATOM 665 C C . ILE A 1 86 ? -1.642 4.569 18.892 1.00 91.69 86 ILE A C 1
ATOM 667 O O . ILE A 1 86 ? -2.520 5.438 18.846 1.00 91.69 86 ILE A O 1
ATOM 671 N N . GLY A 1 87 ? -0.908 4.305 19.977 1.00 89.50 87 GLY A N 1
ATOM 672 C CA . GLY A 1 87 ? -1.010 5.004 21.257 1.00 89.50 87 GLY A CA 1
ATOM 673 C C . GLY A 1 87 ? -2.379 4.884 21.933 1.00 89.50 87 GLY A C 1
ATOM 674 O O . GLY A 1 87 ? -3.279 4.182 21.466 1.00 89.50 87 GLY A O 1
ATOM 675 N N . ASP A 1 88 ? -2.554 5.629 23.023 1.00 91.56 88 ASP A N 1
ATOM 676 C CA . ASP A 1 88 ? -3.789 5.605 23.823 1.00 91.56 88 ASP A CA 1
ATOM 677 C C . ASP A 1 88 ? -5.004 6.130 23.049 1.00 91.56 88 ASP A C 1
ATOM 679 O O . ASP A 1 88 ? -6.124 5.651 23.218 1.00 91.56 88 ASP A O 1
ATOM 683 N N . ALA A 1 89 ? -4.769 7.071 22.129 1.00 88.00 89 ALA A N 1
ATOM 684 C CA . ALA A 1 89 ? -5.787 7.610 21.229 1.00 88.00 89 ALA A CA 1
ATOM 685 C C . ALA A 1 89 ? -6.234 6.613 20.143 1.00 88.00 89 ALA A C 1
ATOM 687 O O . ALA A 1 89 ? -7.140 6.926 19.371 1.00 88.00 89 ALA A O 1
ATOM 688 N N . LYS A 1 90 ? -5.605 5.429 20.058 1.00 91.31 90 LYS A N 1
ATOM 689 C CA . LYS A 1 90 ? -5.951 4.350 19.123 1.00 91.31 90 LYS A CA 1
ATOM 690 C C . LYS A 1 90 ? -6.042 4.813 17.664 1.00 91.31 90 LYS A C 1
ATOM 692 O O . LYS A 1 90 ? -6.918 4.361 16.922 1.00 91.31 90 LYS A O 1
ATOM 697 N N . ARG A 1 91 ? -5.134 5.702 17.247 1.00 92.94 91 ARG A N 1
ATOM 698 C CA . ARG A 1 91 ? -5.128 6.249 15.883 1.00 92.94 91 ARG A CA 1
ATOM 699 C C . ARG A 1 91 ? -4.857 5.135 14.870 1.00 92.94 91 ARG A C 1
ATOM 701 O O . ARG A 1 91 ? -3.892 4.399 15.064 1.00 92.94 91 ARG A O 1
ATOM 708 N N . PRO A 1 92 ? -5.670 4.976 13.814 1.00 96.19 92 PRO A N 1
ATOM 709 C CA . PRO A 1 92 ? -5.393 3.994 12.773 1.00 96.19 92 PRO A CA 1
ATOM 710 C C . PRO A 1 92 ? -4.054 4.277 12.088 1.00 96.19 92 PRO A C 1
ATOM 712 O O . PRO A 1 92 ? -3.792 5.412 11.684 1.00 96.19 92 PRO A O 1
ATOM 715 N N . GLY A 1 93 ? -3.231 3.243 11.956 1.00 96.31 93 GLY A N 1
ATOM 716 C CA . GLY A 1 93 ? -1.915 3.299 11.339 1.00 96.31 93 GLY A CA 1
ATOM 717 C C . GLY A 1 93 ? -1.683 2.134 10.385 1.00 96.31 93 GLY A C 1
ATOM 718 O O . GLY A 1 93 ? -2.245 1.054 10.564 1.00 96.31 93 GLY A O 1
ATOM 719 N N . ILE A 1 94 ? -0.851 2.357 9.375 1.00 97.06 94 ILE A N 1
ATOM 720 C CA . ILE A 1 94 ? -0.442 1.365 8.386 1.00 97.06 94 ILE A CA 1
ATOM 721 C C . ILE A 1 94 ? 1.076 1.400 8.253 1.00 97.06 94 ILE A C 1
ATOM 723 O O . ILE A 1 94 ? 1.647 2.464 8.022 1.00 97.06 94 ILE A O 1
ATOM 727 N N . VAL A 1 95 ? 1.709 0.234 8.353 1.00 97.31 95 VAL A N 1
ATOM 728 C CA . VAL A 1 95 ? 3.138 0.062 8.079 1.00 97.31 95 VAL A CA 1
ATOM 729 C C . VAL A 1 95 ? 3.307 -0.475 6.669 1.00 97.31 95 VAL A C 1
ATOM 731 O O . VAL A 1 95 ? 2.756 -1.524 6.326 1.00 97.31 95 VAL A O 1
ATOM 734 N N . VAL A 1 96 ? 4.088 0.247 5.876 1.00 97.06 96 VAL A N 1
ATOM 735 C CA . VAL A 1 96 ? 4.435 -0.102 4.501 1.00 97.06 96 VAL A CA 1
ATOM 736 C C . VAL A 1 96 ? 5.937 -0.339 4.429 1.00 97.06 96 VAL A C 1
ATOM 738 O O . VAL A 1 96 ? 6.720 0.477 4.910 1.00 9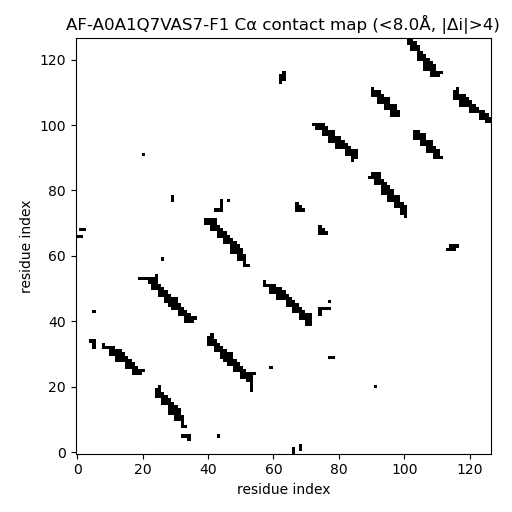7.06 96 VAL A O 1
ATOM 741 N N . ASN A 1 97 ? 6.338 -1.447 3.827 1.00 96.56 97 ASN A N 1
ATOM 742 C CA . ASN A 1 97 ? 7.702 -1.687 3.394 1.00 96.56 97 ASN A CA 1
ATOM 743 C C . ASN A 1 97 ? 7.902 -1.058 2.012 1.00 96.56 97 ASN A C 1
ATOM 745 O O . ASN A 1 97 ? 7.091 -1.268 1.111 1.00 96.56 97 ASN A O 1
ATOM 749 N N . ILE A 1 98 ? 8.956 -0.264 1.855 1.00 95.38 98 ILE A N 1
ATOM 750 C CA . ILE A 1 98 ? 9.400 0.260 0.566 1.00 95.38 98 ILE A CA 1
ATOM 751 C C . ILE A 1 98 ? 10.661 -0.504 0.190 1.00 95.38 98 ILE A C 1
ATOM 753 O O . ILE A 1 98 ? 11.714 -0.318 0.803 1.00 95.38 98 ILE A O 1
ATOM 757 N N . GLU A 1 99 ? 10.525 -1.363 -0.808 1.00 93.19 99 GLU A N 1
ATOM 758 C CA . GLU A 1 99 ? 11.564 -2.251 -1.309 1.00 93.19 99 GLU A CA 1
ATOM 759 C C . GLU A 1 99 ? 12.349 -1.571 -2.426 1.00 93.19 99 GLU A C 1
ATOM 761 O O . GLU A 1 99 ? 11.772 -0.947 -3.322 1.00 93.19 99 GLU A O 1
ATOM 766 N N . TYR A 1 100 ? 13.666 -1.711 -2.362 1.00 91.44 100 TYR A N 1
ATOM 767 C CA . TYR A 1 100 ? 14.640 -1.278 -3.353 1.00 91.44 100 TYR A CA 1
ATOM 768 C C . TYR A 1 100 ? 15.380 -2.518 -3.865 1.00 91.44 100 TYR A C 1
ATOM 770 O O . TYR A 1 100 ? 15.272 -3.601 -3.292 1.00 91.44 100 TYR A O 1
ATOM 778 N N . SER A 1 101 ? 16.162 -2.363 -4.929 1.00 88.44 101 SER A N 1
ATOM 779 C CA . SER A 1 101 ? 17.006 -3.439 -5.462 1.00 88.44 101 SER A CA 1
ATOM 780 C C . SER A 1 101 ? 18.034 -3.972 -4.457 1.00 88.44 101 SER A C 1
ATOM 782 O O . SER A 1 101 ? 18.445 -5.124 -4.544 1.00 88.44 101 SER A O 1
ATOM 784 N N . ASP A 1 102 ? 18.470 -3.123 -3.532 1.00 90.38 102 ASP A N 1
ATOM 785 C CA . ASP A 1 102 ? 19.634 -3.310 -2.665 1.00 90.38 102 ASP A CA 1
ATOM 786 C C . ASP A 1 102 ? 19.307 -3.123 -1.174 1.00 90.38 102 ASP A C 1
ATOM 788 O O . ASP A 1 102 ? 20.207 -2.992 -0.346 1.00 90.38 102 ASP A O 1
ATOM 792 N N . GLY A 1 103 ? 18.022 -3.092 -0.815 1.00 92.94 103 GLY A N 1
ATOM 793 C CA . GLY A 1 103 ? 17.604 -2.863 0.562 1.00 92.94 103 GLY A CA 1
ATOM 794 C C . GLY A 1 103 ? 16.154 -2.427 0.699 1.00 92.94 103 GLY A C 1
ATOM 795 O O . GLY A 1 103 ? 15.342 -2.547 -0.221 1.00 92.94 103 GLY A O 1
ATOM 796 N N . ASN A 1 104 ? 15.804 -1.929 1.880 1.00 95.50 104 ASN A N 1
ATOM 797 C CA . ASN A 1 104 ? 14.448 -1.490 2.171 1.00 95.50 104 ASN A CA 1
ATOM 798 C C . ASN A 1 104 ? 14.378 -0.359 3.205 1.00 95.50 104 ASN A C 1
ATOM 800 O O . ASN A 1 104 ? 15.355 0.022 3.856 1.00 95.50 104 ASN A O 1
ATOM 804 N N . ARG A 1 105 ? 13.180 0.206 3.351 1.00 96.12 105 ARG A N 1
ATOM 805 C CA . ARG A 1 105 ? 12.819 1.043 4.499 1.00 96.12 105 ARG A CA 1
ATOM 806 C C . ARG A 1 105 ? 11.357 0.850 4.864 1.00 96.12 105 ARG A C 1
ATOM 808 O O . ARG A 1 105 ? 10.527 0.555 4.010 1.00 96.12 105 ARG A O 1
ATOM 815 N N . LEU A 1 106 ? 11.022 1.138 6.111 1.00 97.38 106 LEU A N 1
ATOM 816 C CA . LEU A 1 106 ? 9.650 1.152 6.594 1.00 97.38 106 LEU A CA 1
ATOM 817 C C . LEU A 1 106 ? 9.087 2.571 6.588 1.00 97.38 106 LEU A C 1
ATOM 819 O O . LEU A 1 106 ? 9.758 3.534 6.959 1.00 97.38 106 LEU A O 1
ATOM 823 N N . GLU A 1 107 ? 7.825 2.690 6.207 1.00 97.31 107 GLU A N 1
ATOM 824 C CA . GLU A 1 107 ? 7.038 3.912 6.257 1.00 97.31 107 GLU A CA 1
ATOM 825 C C . GLU A 1 107 ? 5.791 3.692 7.117 1.00 97.31 107 GLU A C 1
ATOM 827 O O . GLU A 1 107 ? 5.141 2.649 7.036 1.00 97.31 107 GLU A O 1
ATOM 832 N N . LEU A 1 108 ? 5.451 4.685 7.944 1.00 97.38 108 LEU A N 1
ATOM 833 C CA . LEU A 1 108 ? 4.228 4.681 8.743 1.00 97.38 108 LEU A CA 1
ATOM 834 C C . LEU A 1 108 ? 3.256 5.737 8.222 1.00 97.38 108 LEU A C 1
ATOM 836 O O . LEU A 1 108 ? 3.533 6.941 8.277 1.00 97.38 108 LEU A O 1
ATOM 840 N N . LEU A 1 109 ? 2.096 5.276 7.761 1.00 97.06 109 LEU A N 1
ATOM 841 C CA . LEU A 1 109 ? 0.950 6.118 7.446 1.00 97.06 109 LEU A CA 1
ATOM 842 C C . LEU A 1 109 ? 0.011 6.154 8.653 1.00 97.06 109 LEU A C 1
ATOM 844 O O . LEU A 1 109 ? -0.423 5.109 9.126 1.00 97.06 109 LEU A O 1
ATOM 848 N N . GLU A 1 110 ? -0.347 7.343 9.125 1.00 96.00 110 GLU A N 1
ATOM 849 C CA . GLU A 1 110 ? -1.371 7.543 10.154 1.00 96.00 110 GLU A CA 1
ATOM 850 C C . GLU A 1 110 ? -2.598 8.236 9.571 1.00 96.00 110 GLU A C 1
ATOM 852 O O . GLU A 1 110 ? -2.493 9.148 8.744 1.00 96.00 110 GLU A O 1
ATOM 857 N N . ARG A 1 111 ? -3.778 7.828 10.043 1.00 94.19 111 ARG A N 1
ATOM 858 C CA . ARG A 1 111 ? -5.036 8.493 9.717 1.00 94.19 111 ARG A CA 1
ATOM 859 C C . ARG A 1 111 ? -5.251 9.689 10.642 1.00 94.19 111 ARG A C 1
ATOM 861 O O . ARG A 1 111 ? -5.513 9.524 11.834 1.00 94.19 111 ARG A O 1
ATOM 868 N N . VAL A 1 112 ? -5.188 10.897 10.088 1.00 89.06 112 VAL A N 1
ATOM 869 C CA . VAL A 1 112 ? -5.402 12.164 10.800 1.00 89.06 112 VAL A CA 1
ATOM 870 C C . VAL A 1 112 ? -6.655 12.835 10.243 1.00 89.06 112 VAL A C 1
ATOM 872 O O . VAL A 1 112 ? -6.673 13.310 9.109 1.00 89.06 112 VAL A O 1
ATOM 875 N N . GLY A 1 113 ? -7.732 12.866 11.031 1.00 86.38 113 GLY A N 1
ATOM 876 C CA . GLY A 1 113 ? -9.028 13.353 10.549 1.00 86.38 113 GLY A CA 1
ATOM 877 C C . GLY A 1 113 ? -9.615 12.403 9.504 1.00 86.38 113 GLY A C 1
ATOM 878 O O . GLY A 1 113 ? -9.976 11.284 9.851 1.00 86.38 113 GLY A O 1
ATOM 879 N N . SER A 1 114 ? -9.721 12.834 8.248 1.00 85.06 114 SER A N 1
ATOM 880 C CA . SER A 1 114 ? -10.177 12.028 7.099 1.00 85.06 114 SER A CA 1
ATOM 881 C C . SER A 1 114 ? -9.076 11.760 6.063 1.00 85.06 114 SER A C 1
ATOM 883 O O . SER A 1 114 ? -9.361 11.272 4.970 1.00 85.06 114 SER A O 1
ATOM 885 N N . GLU A 1 115 ? -7.824 12.080 6.396 1.00 88.75 115 GLU A N 1
ATOM 886 C CA . GLU A 1 115 ? -6.670 11.913 5.513 1.00 88.75 115 GLU A CA 1
ATOM 887 C C . GLU A 1 115 ? -5.687 10.891 6.072 1.00 88.75 115 GLU A C 1
ATOM 889 O O . GLU A 1 115 ? -5.524 10.762 7.286 1.00 88.75 115 GLU A O 1
ATOM 894 N N . TRP A 1 116 ? -4.981 10.211 5.173 1.00 94.81 116 TRP A N 1
ATOM 895 C CA . TRP A 1 116 ? -3.836 9.378 5.517 1.00 94.81 116 TRP A CA 1
ATOM 896 C C . TRP A 1 116 ? -2.555 10.129 5.201 1.00 94.81 116 TRP A C 1
ATOM 898 O O . TRP A 1 116 ? -2.373 10.636 4.094 1.00 94.81 116 TRP A O 1
ATOM 908 N N . ARG A 1 117 ? -1.667 10.215 6.188 1.00 94.50 117 ARG A N 1
ATOM 909 C CA . ARG A 1 117 ? -0.430 10.984 6.089 1.00 94.50 117 ARG A CA 1
ATOM 910 C C . ARG A 1 117 ? 0.750 10.128 6.487 1.00 94.50 117 ARG A C 1
ATOM 912 O O . ARG A 1 117 ? 0.695 9.395 7.466 1.00 94.50 117 ARG A O 1
ATOM 919 N N . LEU A 1 118 ? 1.832 10.277 5.742 1.00 95.44 118 LEU A N 1
ATOM 920 C CA . LEU A 1 118 ? 3.128 9.727 6.098 1.00 95.44 118 LEU A CA 1
ATOM 921 C C . LEU A 1 118 ? 3.703 10.514 7.273 1.00 95.44 118 LEU A C 1
ATOM 923 O O . LEU A 1 118 ? 3.984 11.703 7.134 1.00 95.44 118 LEU A O 1
ATOM 927 N N . VAL A 1 119 ? 3.843 9.859 8.422 1.00 95.94 119 VAL A N 1
ATOM 928 C CA . VAL A 1 119 ? 4.264 10.507 9.676 1.00 95.94 119 VAL A CA 1
ATOM 929 C C . VAL A 1 119 ? 5.651 10.084 10.137 1.00 95.94 119 VAL A C 1
ATOM 931 O O . VAL A 1 119 ? 6.275 10.797 10.918 1.00 95.94 119 VAL A O 1
ATOM 934 N N . TRP A 1 120 ? 6.156 8.949 9.651 1.00 96.62 120 TRP A N 1
ATOM 935 C CA . TRP A 1 120 ? 7.476 8.452 10.018 1.00 96.62 120 TRP A CA 1
ATOM 936 C C . TRP A 1 120 ? 8.078 7.565 8.925 1.00 96.62 120 TRP A C 1
ATOM 938 O O . TRP A 1 120 ? 7.353 6.936 8.149 1.00 96.62 120 TRP A O 1
ATOM 948 N N . LYS A 1 121 ? 9.415 7.520 8.890 1.00 97.38 121 LYS A N 1
ATOM 949 C CA . LYS A 1 121 ? 10.219 6.625 8.052 1.00 97.38 121 LYS A CA 1
ATOM 950 C C . LYS A 1 121 ? 11.367 6.044 8.868 1.00 97.38 121 LYS A C 1
ATOM 952 O O . LYS A 1 121 ? 11.987 6.782 9.637 1.00 97.38 121 LYS A O 1
ATOM 957 N N . SER A 1 122 ? 11.681 4.769 8.666 1.00 96.75 122 SER A N 1
ATOM 958 C CA . SER A 1 122 ? 12.904 4.176 9.205 1.00 96.75 122 SER A CA 1
ATOM 959 C C . SER A 1 122 ? 14.139 4.696 8.471 1.00 96.75 122 SER A C 1
ATOM 961 O O . SER A 1 122 ? 14.049 5.273 7.382 1.00 96.75 122 SER A O 1
ATOM 963 N N . ALA A 1 123 ? 15.312 4.431 9.049 1.00 94.75 123 ALA A N 1
ATOM 964 C CA . ALA A 1 123 ? 16.545 4.427 8.275 1.00 94.75 123 ALA A CA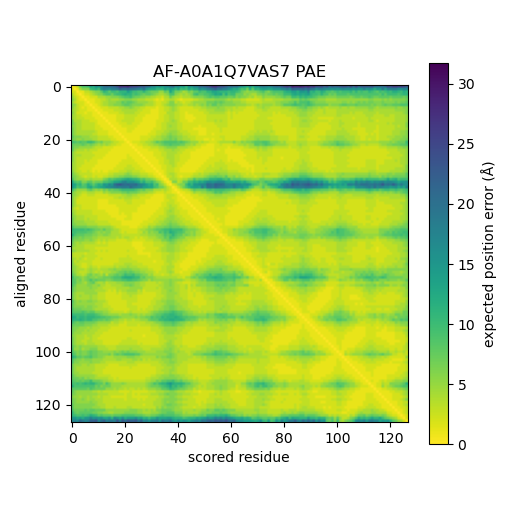 1
ATOM 965 C C . ALA A 1 123 ? 16.457 3.381 7.150 1.00 94.75 123 ALA A C 1
ATOM 967 O O . A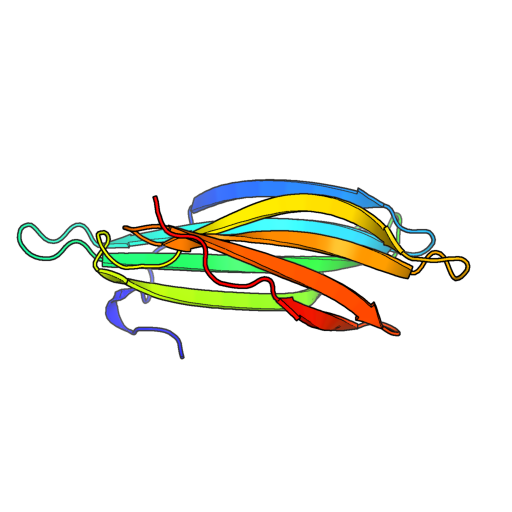LA A 1 123 ? 15.734 2.386 7.268 1.00 94.75 123 ALA A O 1
ATOM 968 N N . TYR A 1 124 ? 17.185 3.635 6.066 1.00 93.50 124 TYR A N 1
ATOM 969 C CA . TYR A 1 124 ? 17.405 2.646 5.020 1.00 93.50 124 TYR A CA 1
ATOM 970 C C . TYR A 1 124 ? 18.258 1.503 5.569 1.00 93.50 124 TYR A C 1
ATOM 972 O O . TYR A 1 124 ? 19.222 1.762 6.291 1.00 93.50 124 TYR A O 1
ATOM 980 N N . THR A 1 125 ? 17.883 0.272 5.244 1.00 90.56 125 THR A N 1
ATOM 981 C CA . THR A 1 125 ? 18.626 -0.936 5.610 1.00 90.56 125 THR A CA 1
ATOM 982 C C . THR A 1 125 ? 19.074 -1.624 4.330 1.00 90.56 125 THR A C 1
ATOM 984 O O . THR A 1 125 ? 18.235 -1.944 3.488 1.00 90.56 125 THR A O 1
ATOM 987 N N . ASP A 1 126 ? 20.384 -1.796 4.177 1.00 88.38 126 ASP A N 1
ATOM 988 C CA . ASP A 1 126 ? 20.999 -2.566 3.099 1.00 88.38 126 ASP A CA 1
ATOM 989 C C . ASP A 1 126 ? 20.964 -4.074 3.407 1.00 88.38 126 ASP A C 1
ATOM 991 O O . ASP A 1 126 ? 20.678 -4.492 4.534 1.00 88.38 126 ASP A O 1
ATOM 995 N N . CYS A 1 127 ?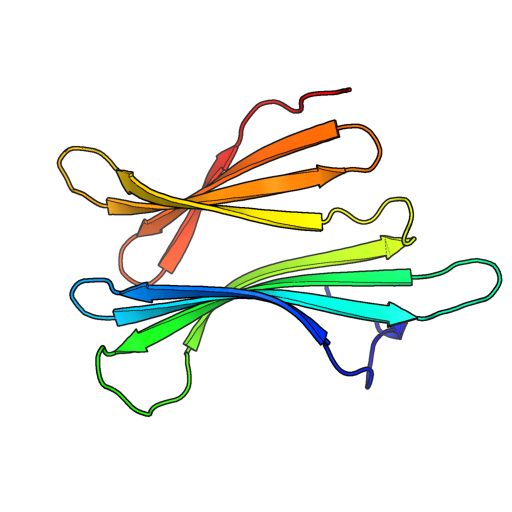 21.172 -4.890 2.372 1.00 64.75 127 CYS A N 1
ATOM 996 C CA . CYS A 1 127 ? 21.296 -6.347 2.488 1.00 64.75 127 CYS A CA 1
ATOM 997 C C . CYS A 1 127 ? 22.757 -6.796 2.588 1.00 64.75 127 CYS A C 1
ATOM 999 O O . CYS A 1 127 ? 23.601 -6.239 1.850 1.00 64.75 127 CYS A O 1
#

Mean predicted aligned error: 4.29 Å

Radius of gyration: 15.89 Å; Cα contacts (8 Å, |Δi|>4): 285; chains: 1; bounding box: 44×21×49 Å

Secondary structure (DSSP, 8-state):
---GGGTTPPPEEEEEEEEE-SSEEEEEEEEEEEE--SS--EEEEEEEEEEEETT--SPPEEEEEEEEEEETTTPPEEEEEEEEEETTTTEEEEEEEEEETTEEEEEEEEEETTEEEEEEEPPPEE-

Nearest PDB structures (foldseek):
  5ig0-assembly1_A-2  TM=5.601E-01  e=4.192E-01  Salpingoeca rosetta
  6yxw-assembly2_D  TM=5.154E-01  e=3.515E-01  Homo sapiens
  3ksp-assembly1_A-2  TM=3.769E-01  e=5.302E-01  Exiguobacterium sibiricum 255-15
  3bb9-assembly3_E  TM=4.652E-01  e=1.820E+00  Shewanella frigidimarina NCIMB 400
  7t5q-assembly1_I  TM=3.278E-01  e=7.112E-01  Homo sapiens

Sequence (127 aa):
MSDPTFRGLPFRVRAAFTFRLDSVDVVIADVVRSVNEEANPRIEHLLILGERPTGSSSPYDVRYSNRTAGSEESTQASELLAALRIGDAKRPGIVVNIEYSDGNRLELLERVGSEWRLVWKSAYTDC

pLDDT: mean 92.41, std 6.44, range [54.34, 97.38]

Foldseek 3Di:
DDDCVCPPFDKDWPDKDWDDDPFKIKIWTWIKTWDDDPVFIKMKIKIWMFIDTPPDPDDTDTQDMDMWIGTPQFTKDKDWDDWFQDDPVRWIKTWIWTDGNFWIKIWIWTCDPNHTDTDDIDDTDGD

Solvent-accessible surface area (backbone atoms only — not comparable to full-atom values): 7211 Å² total; per-residue (Å²): 133,85,66,73,89,56,63,93,60,69,73,44,80,77,46,75,50,72,52,76,54,99,64,30,37,36,38,39,33,31,31,34,39,72,46,92,41,99,89,63,38,32,33,35,38,35,40,38,31,26,38,29,55,57,92,56,89,64,75,63,47,78,46,39,74,49,78,40,68,38,46,58,77,68,40,50,44,71,42,83,74,46,77,50,64,47,72,94,82,50,36,48,31,35,38,31,39,40,38,47,80,65,31,37,31,44,35,35,34,35,52,58,93,89,38,54,40,81,77,50,67,54,71,79,43,74,120